Protein AF-A0A4U9RTH6-F1 (afdb_monomer_lite)

Foldseek 3Di:
DDPLVPVVPDPDFQFADDPPWPKDFAQVRLLVCLVVDPDCPQKAKEFEPPADCVRCVVVVVSCVVVVHHYHYDPFQVSVCVSVVHPDRTRMMMTRDPDRDRD

Sequence (102 aa):
MCLIKLSIINPGGIVMFKKDSKKIIGVKQSIKALKNLESLSYVQVYVARDAAEKVIKPLLELAQNNTLDVIYIPTMQELGEICNIDVGAAAALILENNIIDL

InterPro domains:
  IPR004038 Ribosomal protein eL8/eL30/eS12/Gadd45 [PF01248] (19-98)
  IPR029064 Ribosomal protein eL30-like superfamily [G3DSA:3.30.1330.30] (15-95)
  IPR029064 Ribosomal protein eL30-like superfamily [SSF55315] (16-101)

Structure (mmCIF, N/CA/C/O backbone):
data_AF-A0A4U9RTH6-F1
#
_entry.id   AF-A0A4U9RTH6-F1
#
loop_
_atom_site.group_PDB
_atom_site.id
_atom_site.type_symbol
_atom_site.label_atom_id
_atom_site.label_alt_id
_atom_site.label_comp_id
_atom_site.label_asym_id
_atom_site.label_entity_id
_atom_site.label_seq_id
_atom_site.pdbx_PDB_ins_code
_atom_site.Cartn_x
_atom_site.Cartn_y
_atom_site.Cartn_z
_atom_site.occupancy
_atom_site.B_iso_or_equiv
_atom_site.auth_seq_id
_atom_site.auth_comp_id
_atom_site.auth_asym_id
_atom_site.auth_atom_id
_atom_site.pdbx_PDB_model_num
ATOM 1 N N . MET A 1 1 ? -0.142 27.028 -4.166 1.00 31.02 1 MET A N 1
ATOM 2 C CA . MET A 1 1 ? -0.720 26.523 -5.428 1.00 31.02 1 MET A CA 1
ATOM 3 C C . MET A 1 1 ? -0.349 25.051 -5.507 1.00 31.02 1 MET A C 1
ATOM 5 O O . MET A 1 1 ? 0.798 24.736 -5.785 1.00 31.02 1 MET A O 1
ATOM 9 N N . CYS A 1 2 ? -1.247 24.173 -5.054 1.00 25.67 2 CYS A N 1
ATOM 10 C CA . CYS A 1 2 ? -0.977 22.744 -4.909 1.00 25.67 2 CYS A CA 1
ATOM 11 C C . CYS A 1 2 ? -0.974 22.124 -6.311 1.00 25.67 2 CYS A C 1
ATOM 13 O O . CYS A 1 2 ? -2.028 21.910 -6.905 1.00 25.67 2 CYS A O 1
ATOM 15 N N . LEU A 1 3 ? 0.219 21.953 -6.880 1.00 26.11 3 LEU A N 1
ATOM 16 C CA . LEU A 1 3 ? 0.410 21.219 -8.121 1.00 26.11 3 LEU A CA 1
ATOM 17 C C . LEU A 1 3 ? 0.263 19.742 -7.769 1.00 26.11 3 LEU A C 1
ATOM 19 O O . LEU A 1 3 ? 1.238 19.073 -7.449 1.00 26.11 3 LEU A O 1
ATOM 23 N N . ILE A 1 4 ? -0.979 19.261 -7.785 1.00 32.06 4 ILE A N 1
ATOM 24 C CA . ILE A 1 4 ? -1.276 17.842 -7.958 1.00 32.06 4 ILE A CA 1
ATOM 25 C C . ILE A 1 4 ? -0.551 17.463 -9.245 1.00 32.06 4 ILE A C 1
ATOM 27 O O . ILE A 1 4 ? -1.002 17.794 -10.345 1.00 32.06 4 ILE A O 1
ATOM 31 N N . LYS A 1 5 ? 0.633 16.865 -9.117 1.00 28.91 5 LYS A N 1
ATOM 32 C CA . LYS A 1 5 ? 1.340 16.267 -10.237 1.00 28.91 5 LYS A CA 1
ATOM 33 C C . LYS A 1 5 ? 0.557 14.998 -10.535 1.00 28.91 5 LYS A C 1
ATOM 35 O O . LYS A 1 5 ? 0.887 13.904 -10.103 1.00 28.91 5 LYS A O 1
ATOM 40 N N . LEU A 1 6 ? -0.577 15.187 -11.204 1.00 27.27 6 LEU A N 1
ATOM 41 C CA . LEU A 1 6 ? -1.343 14.124 -11.816 1.00 27.27 6 LEU A CA 1
ATOM 42 C C . LEU A 1 6 ? -0.486 13.660 -12.996 1.00 27.27 6 LEU A C 1
ATOM 44 O O . LEU A 1 6 ? -0.725 14.023 -14.144 1.00 27.27 6 LEU A O 1
ATOM 48 N N . SER A 1 7 ? 0.601 12.952 -12.689 1.00 28.50 7 SER A N 1
ATOM 49 C CA . SER A 1 7 ? 1.353 12.205 -13.678 1.00 28.50 7 SER A CA 1
ATOM 50 C C . SER A 1 7 ? 0.401 11.124 -14.145 1.00 28.50 7 SER A C 1
ATOM 52 O O . SER A 1 7 ? 0.139 10.131 -13.470 1.00 28.50 7 SER A O 1
ATOM 54 N N . ILE A 1 8 ? -0.213 11.435 -15.275 1.00 32.91 8 ILE A N 1
ATOM 55 C CA . ILE A 1 8 ? -1.012 10.566 -16.110 1.00 32.91 8 ILE A CA 1
ATOM 56 C C . ILE A 1 8 ? -0.084 9.401 -16.453 1.00 32.91 8 ILE A C 1
ATOM 58 O O . ILE A 1 8 ? 0.727 9.483 -17.370 1.00 32.91 8 ILE A O 1
ATOM 62 N N . ILE A 1 9 ? -0.114 8.357 -15.633 1.00 40.09 9 ILE A N 1
ATOM 63 C CA . ILE A 1 9 ? 0.561 7.099 -15.926 1.00 40.09 9 ILE A CA 1
ATOM 64 C C . ILE A 1 9 ? -0.039 6.576 -17.226 1.00 40.09 9 ILE A C 1
ATOM 66 O O . ILE A 1 9 ? -1.250 6.365 -17.330 1.00 40.09 9 ILE A O 1
ATOM 70 N N . ASN A 1 10 ? 0.828 6.456 -18.230 1.00 35.91 10 ASN A N 1
ATOM 71 C CA . ASN A 1 10 ? 0.539 5.844 -19.516 1.00 35.91 10 ASN A CA 1
ATOM 72 C C . ASN A 1 10 ? -0.258 4.545 -19.309 1.00 35.91 10 ASN A C 1
ATOM 74 O O . ASN A 1 10 ? 0.163 3.721 -18.496 1.00 35.91 10 ASN A O 1
ATOM 78 N N . PRO A 1 11 ? -1.344 4.299 -20.061 1.00 40.81 11 PRO A N 1
ATOM 79 C CA . PRO A 1 11 ? -2.142 3.073 -19.962 1.00 40.81 11 PRO A CA 1
ATOM 80 C C . PRO A 1 11 ? -1.425 1.819 -20.521 1.00 40.81 11 PRO A C 1
ATOM 82 O O . PRO A 1 11 ? -2.073 0.913 -21.029 1.00 40.81 11 PRO A O 1
ATOM 85 N N . GLY A 1 12 ? -0.091 1.767 -20.455 1.00 40.12 12 GLY A N 1
ATOM 86 C CA . GLY A 1 12 ? 0.727 0.674 -20.986 1.00 40.12 12 GLY A CA 1
ATOM 87 C C . GLY A 1 12 ? 2.205 0.701 -20.579 1.00 40.12 12 GLY A C 1
ATOM 88 O O . GLY A 1 12 ? 3.011 0.064 -21.249 1.00 40.12 12 GLY A O 1
ATOM 89 N N . GLY A 1 13 ? 2.585 1.449 -19.533 1.00 42.28 13 GLY A N 1
ATOM 90 C CA . GLY A 1 13 ? 3.944 1.383 -18.980 1.00 42.28 13 GLY A CA 1
ATOM 91 C C . GLY A 1 13 ? 4.087 0.164 -18.069 1.00 42.28 13 GLY A C 1
ATOM 92 O O . GLY A 1 13 ? 3.303 0.006 -17.134 1.00 42.28 13 GLY A O 1
ATOM 93 N N . ILE A 1 14 ? 5.063 -0.702 -18.336 1.00 45.59 14 ILE A N 1
ATOM 94 C CA . ILE A 1 14 ? 5.346 -1.865 -17.489 1.00 45.59 14 ILE A CA 1
ATOM 95 C C . ILE A 1 14 ? 6.136 -1.359 -16.282 1.00 45.59 14 ILE A C 1
ATOM 97 O O . ILE A 1 14 ? 7.342 -1.147 -16.364 1.00 45.59 14 ILE A O 1
ATOM 101 N N . VAL A 1 15 ? 5.466 -1.156 -15.149 1.00 55.19 15 VAL A N 1
ATOM 102 C CA . VAL A 1 15 ? 6.165 -0.863 -13.893 1.00 55.19 15 VAL A CA 1
ATOM 103 C C . VAL A 1 15 ? 6.708 -2.188 -13.349 1.00 55.19 15 VAL A C 1
ATOM 105 O O . VAL A 1 15 ? 5.975 -3.167 -13.232 1.00 55.19 15 VAL A O 1
ATOM 108 N N . MET A 1 16 ? 7.999 -2.255 -13.035 1.00 55.22 16 MET A N 1
ATOM 109 C CA . MET A 1 16 ? 8.621 -3.435 -12.425 1.00 55.22 16 MET A CA 1
ATOM 110 C C . MET A 1 16 ? 9.343 -3.022 -11.150 1.00 55.22 16 MET A C 1
ATOM 112 O O . MET A 1 16 ? 10.264 -2.209 -11.177 1.00 55.22 16 MET A O 1
ATOM 116 N N . PHE A 1 17 ? 8.950 -3.609 -10.019 1.00 65.25 17 PHE A N 1
ATOM 117 C CA . PHE A 1 17 ? 9.633 -3.361 -8.753 1.00 65.25 17 PHE A CA 1
ATOM 118 C C . PHE A 1 17 ? 10.835 -4.291 -8.594 1.00 65.25 17 PHE A C 1
ATOM 120 O O . PHE A 1 17 ? 10.763 -5.494 -8.862 1.00 65.25 17 PHE A O 1
ATOM 127 N N . LYS A 1 18 ? 11.957 -3.740 -8.127 1.00 57.53 18 LYS A N 1
ATOM 128 C CA . LYS A 1 18 ? 13.178 -4.512 -7.896 1.00 57.53 18 LYS A CA 1
ATOM 129 C C . LYS A 1 18 ? 12.971 -5.486 -6.724 1.00 57.53 18 LYS A C 1
ATOM 131 O O . LYS A 1 18 ? 12.174 -5.269 -5.812 1.00 57.53 18 LYS A O 1
ATOM 136 N N . LYS A 1 19 ? 13.673 -6.621 -6.753 1.00 55.88 19 LYS A N 1
ATOM 137 C CA . LYS A 1 19 ? 13.507 -7.693 -5.753 1.00 55.88 19 LYS A CA 1
ATOM 138 C C . LYS A 1 19 ? 13.966 -7.288 -4.340 1.00 55.88 19 LYS A C 1
ATOM 140 O O . LYS A 1 19 ? 13.409 -7.787 -3.370 1.00 55.88 19 LYS A O 1
ATOM 145 N N . ASP A 1 20 ? 14.918 -6.360 -4.244 1.00 62.28 20 ASP A N 1
ATOM 146 C CA . ASP A 1 20 ? 15.497 -5.854 -2.987 1.00 62.28 20 ASP A CA 1
ATOM 147 C C . ASP A 1 20 ? 14.859 -4.547 -2.480 1.00 62.28 20 ASP A C 1
ATOM 149 O O . ASP A 1 20 ? 15.274 -4.006 -1.452 1.00 62.28 20 ASP A O 1
ATOM 153 N N . SER A 1 21 ? 13.833 -4.034 -3.165 1.00 67.44 21 SER A N 1
ATOM 154 C CA . SER A 1 21 ? 13.135 -2.822 -2.741 1.00 67.44 21 SER A CA 1
ATOM 155 C C . SER A 1 21 ? 12.414 -3.053 -1.416 1.00 67.44 21 SER A C 1
ATOM 157 O O . SER A 1 21 ? 11.663 -4.024 -1.263 1.00 67.44 21 SER A O 1
ATOM 159 N N . LYS A 1 22 ? 12.544 -2.116 -0.466 1.00 76.88 22 LYS A N 1
ATOM 160 C CA . LYS A 1 22 ? 11.683 -2.095 0.725 1.00 76.88 22 LYS A CA 1
ATOM 161 C C . LYS A 1 22 ? 10.259 -1.731 0.305 1.00 76.88 22 LYS A C 1
ATOM 163 O O . LYS A 1 22 ? 9.885 -0.564 0.250 1.00 76.88 22 LYS A O 1
ATOM 168 N N . LYS A 1 23 ? 9.459 -2.752 0.011 1.00 82.06 23 LYS A N 1
ATOM 169 C CA . LYS A 1 23 ? 8.039 -2.633 -0.324 1.00 82.06 23 LYS A CA 1
ATOM 170 C C . LYS A 1 23 ? 7.170 -3.185 0.795 1.00 82.06 23 LYS A C 1
ATOM 172 O O . LYS A 1 23 ? 7.501 -4.177 1.441 1.00 82.06 23 LYS A O 1
ATOM 177 N N . ILE A 1 24 ? 6.047 -2.527 1.026 1.00 86.62 24 ILE A N 1
ATOM 178 C CA . ILE A 1 24 ? 5.080 -2.865 2.060 1.00 86.62 24 ILE A CA 1
ATOM 179 C C . ILE A 1 24 ? 3.730 -3.024 1.382 1.00 86.62 24 ILE A C 1
ATOM 181 O O . ILE A 1 24 ? 3.117 -2.055 0.934 1.00 86.62 24 ILE A O 1
ATOM 185 N N . ILE A 1 25 ? 3.284 -4.272 1.299 1.00 87.38 25 ILE A N 1
ATOM 186 C CA . ILE A 1 25 ? 2.029 -4.638 0.654 1.00 87.38 25 ILE A CA 1
ATOM 187 C C . ILE A 1 25 ? 0.893 -4.608 1.679 1.00 87.38 25 ILE A C 1
ATOM 189 O O . ILE A 1 25 ? 1.005 -5.155 2.779 1.00 87.38 25 ILE A O 1
ATOM 193 N N . GLY A 1 26 ? -0.226 -4.005 1.284 1.00 85.81 26 GLY A N 1
ATOM 194 C CA . GLY A 1 26 ? -1.471 -3.996 2.037 1.00 85.81 26 GLY A CA 1
ATOM 195 C C . GLY A 1 26 ? -1.690 -2.714 2.835 1.00 85.81 26 GLY A C 1
ATOM 196 O O . GLY A 1 26 ? -0.841 -2.272 3.605 1.00 85.81 26 GLY A O 1
ATOM 197 N N . VAL A 1 27 ? -2.907 -2.176 2.734 1.00 88.62 27 VAL A N 1
ATOM 198 C CA . VAL A 1 27 ? -3.307 -0.882 3.314 1.00 88.62 27 VAL A CA 1
ATOM 199 C C . VAL A 1 27 ? -2.907 -0.733 4.783 1.00 88.62 27 VAL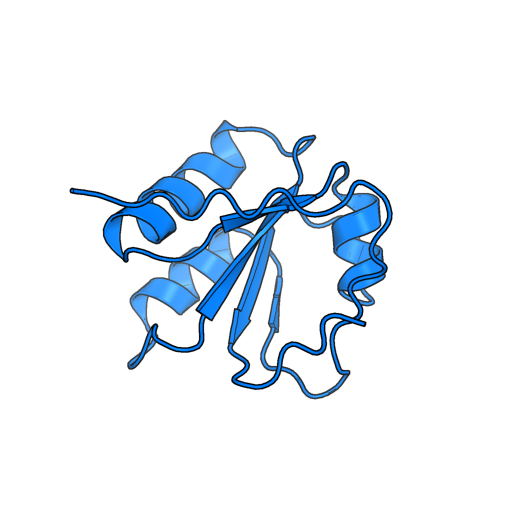 A C 1
ATOM 201 O O . VAL A 1 27 ? -2.295 0.264 5.157 1.00 88.62 27 VAL A O 1
ATOM 204 N N . LYS A 1 28 ? -3.231 -1.709 5.639 1.00 87.81 28 LYS A N 1
ATOM 205 C CA . LYS A 1 28 ? -2.943 -1.609 7.082 1.00 87.81 28 LYS A CA 1
ATOM 206 C C . LYS A 1 28 ? -1.443 -1.498 7.366 1.00 87.81 28 LYS A C 1
ATOM 208 O O . LYS A 1 28 ? -1.049 -0.753 8.263 1.00 87.81 28 LYS A O 1
ATOM 213 N N . GLN A 1 29 ? -0.623 -2.225 6.609 1.00 88.69 29 GLN A N 1
ATOM 214 C CA . GLN A 1 29 ? 0.828 -2.194 6.759 1.00 88.69 29 GLN A CA 1
ATOM 215 C C . GLN A 1 29 ? 1.397 -0.889 6.204 1.00 88.69 29 GLN A C 1
ATOM 217 O O . GLN A 1 29 ? 2.196 -0.250 6.882 1.00 88.69 29 GLN A O 1
ATOM 222 N N . SER A 1 30 ? 0.917 -0.436 5.043 1.00 89.12 30 SER A N 1
ATOM 223 C CA . SER A 1 30 ? 1.304 0.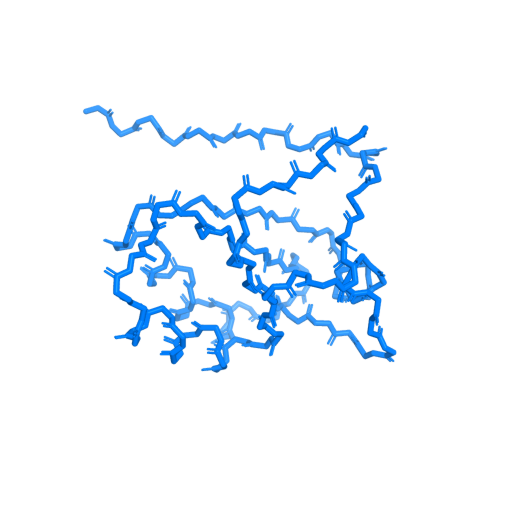846 4.446 1.00 89.12 30 SER A CA 1
ATOM 224 C C . SER A 1 30 ? 1.012 2.019 5.386 1.00 89.12 30 SER A C 1
ATOM 226 O O . SER A 1 30 ? 1.882 2.847 5.629 1.00 89.12 30 SER A O 1
ATOM 228 N N . ILE A 1 31 ? -0.174 2.048 6.004 1.00 89.62 31 ILE A N 1
ATOM 229 C CA . ILE A 1 31 ? -0.548 3.062 7.003 1.00 89.62 31 ILE A CA 1
ATOM 230 C C . ILE A 1 31 ? 0.401 3.036 8.202 1.00 89.62 31 ILE A C 1
ATOM 232 O O . ILE A 1 31 ? 0.853 4.084 8.664 1.00 89.62 31 ILE A O 1
ATOM 236 N N . LYS A 1 32 ? 0.686 1.843 8.737 1.00 88.62 32 LYS A N 1
ATOM 237 C CA . LYS A 1 32 ? 1.588 1.705 9.882 1.00 88.62 32 LYS A CA 1
ATOM 238 C C . LYS A 1 32 ? 2.993 2.175 9.516 1.00 88.62 32 LYS A C 1
ATOM 240 O O . LYS A 1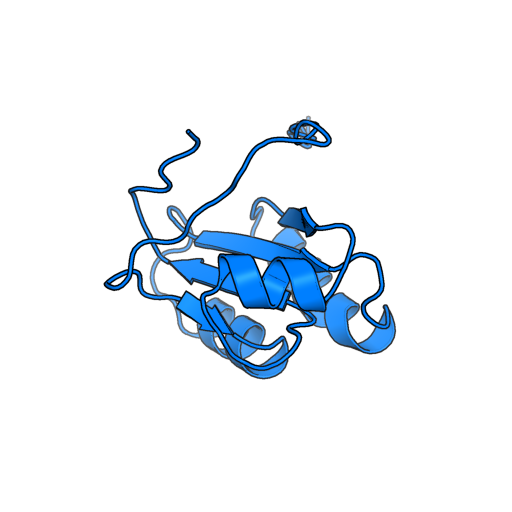 32 ? 3.598 2.895 10.300 1.00 88.62 32 LYS A O 1
ATOM 245 N N . ALA A 1 33 ? 3.481 1.817 8.336 1.00 87.31 33 ALA A N 1
ATOM 246 C CA . ALA A 1 33 ? 4.781 2.241 7.849 1.00 87.31 33 ALA A CA 1
ATOM 247 C C . ALA A 1 33 ? 4.866 3.760 7.706 1.00 87.31 33 ALA A C 1
ATOM 249 O O . ALA A 1 33 ? 5.742 4.355 8.313 1.00 87.31 33 ALA A O 1
ATOM 250 N N . LEU A 1 34 ? 3.905 4.392 7.025 1.00 85.94 34 LEU A N 1
ATOM 251 C CA . LEU A 1 34 ? 3.835 5.852 6.885 1.00 85.94 34 LEU A CA 1
ATOM 252 C C . LEU A 1 34 ? 3.916 6.590 8.221 1.00 85.94 34 LEU A C 1
ATOM 254 O O . LEU A 1 34 ? 4.575 7.616 8.314 1.00 85.94 34 LEU A O 1
ATOM 258 N N . LYS A 1 35 ? 3.293 6.047 9.270 1.00 85.94 35 LYS A N 1
ATOM 259 C CA . LYS A 1 35 ? 3.342 6.631 10.618 1.00 85.94 35 LYS A CA 1
ATOM 260 C C . LYS A 1 35 ? 4.666 6.417 11.358 1.00 85.94 35 LYS A C 1
ATOM 262 O O . LYS A 1 35 ? 4.929 7.146 12.304 1.00 85.94 35 LYS A O 1
ATOM 267 N N . ASN A 1 36 ? 5.437 5.389 11.002 1.00 84.75 36 ASN A N 1
ATOM 268 C CA . ASN A 1 36 ? 6.694 5.030 11.673 1.00 84.75 36 ASN A CA 1
ATOM 269 C C . ASN A 1 36 ? 7.940 5.416 10.860 1.00 84.75 36 ASN A C 1
ATOM 271 O O . ASN A 1 36 ? 9.053 5.221 11.336 1.00 84.75 36 ASN A O 1
ATOM 275 N N . LEU A 1 37 ? 7.776 5.904 9.631 1.00 79.94 37 LEU A N 1
ATOM 276 C CA . LEU A 1 37 ? 8.891 6.299 8.783 1.00 79.94 37 LEU A CA 1
ATOM 277 C C . LEU A 1 37 ? 9.481 7.621 9.256 1.00 79.94 37 LEU A C 1
ATOM 279 O O . LEU A 1 37 ? 8.764 8.593 9.465 1.00 79.94 37 LEU A O 1
ATOM 283 N N . GLU A 1 38 ? 10.806 7.656 9.364 1.00 74.50 38 GLU A N 1
ATOM 284 C CA . GLU A 1 38 ? 11.545 8.877 9.698 1.00 74.50 38 GLU A CA 1
ATOM 285 C C . GLU A 1 38 ? 11.596 9.858 8.519 1.00 74.50 38 GLU A C 1
ATOM 287 O O . GLU A 1 38 ? 11.685 11.066 8.719 1.00 74.50 38 GLU A O 1
ATOM 292 N N . SER A 1 39 ? 11.530 9.353 7.281 1.00 74.31 39 SER A N 1
ATOM 293 C CA . SER A 1 39 ? 11.560 10.170 6.070 1.00 74.31 39 SER A CA 1
ATOM 294 C C . SER A 1 39 ? 10.585 9.657 5.016 1.00 74.31 39 SER A C 1
ATOM 296 O O . SER A 1 39 ? 10.507 8.459 4.740 1.00 74.31 39 SER A O 1
ATOM 298 N N . LEU A 1 40 ? 9.858 10.601 4.423 1.00 77.12 40 LEU A N 1
ATOM 299 C CA . LEU A 1 40 ? 8.804 10.374 3.438 1.00 77.12 40 LEU A CA 1
ATOM 300 C C . LEU A 1 40 ? 9.224 10.771 2.010 1.00 77.12 40 LEU A C 1
ATOM 302 O O . LEU A 1 40 ? 8.473 10.554 1.068 1.00 77.12 40 LEU A O 1
ATOM 306 N N . SER A 1 41 ? 10.439 11.302 1.832 1.00 74.38 41 SER A N 1
ATOM 307 C CA . SER A 1 41 ? 10.929 11.861 0.560 1.00 74.38 41 SER A CA 1
ATOM 308 C C . SER A 1 41 ? 11.098 10.845 -0.575 1.00 74.38 41 SER A C 1
ATOM 310 O O . SER A 1 41 ? 11.233 11.242 -1.726 1.00 74.38 41 SER A O 1
ATOM 312 N N . TYR A 1 42 ? 11.112 9.549 -0.260 1.00 76.12 42 TYR A N 1
ATOM 313 C CA . TYR A 1 42 ? 11.343 8.450 -1.212 1.00 76.12 42 TYR A CA 1
ATOM 314 C C . TYR A 1 42 ? 10.194 7.437 -1.188 1.00 76.12 42 TYR A C 1
ATOM 316 O O . TYR A 1 42 ? 10.390 6.242 -1.416 1.00 76.12 42 TYR A O 1
ATOM 324 N N . VAL A 1 43 ? 9.012 7.902 -0.779 1.00 81.75 43 VAL A N 1
ATOM 325 C CA . VAL A 1 43 ? 7.855 7.053 -0.530 1.00 81.75 43 VAL A CA 1
ATOM 326 C C . VAL A 1 43 ? 6.835 7.244 -1.635 1.00 81.75 43 VAL A C 1
ATOM 328 O O . VAL A 1 43 ? 6.284 8.327 -1.802 1.00 81.75 43 VAL A O 1
ATOM 331 N N . GLN A 1 44 ? 6.545 6.160 -2.344 1.00 84.81 44 GLN A N 1
ATOM 332 C CA . GLN A 1 44 ? 5.548 6.131 -3.405 1.00 84.81 44 GLN A CA 1
ATOM 333 C C . GLN A 1 44 ? 4.381 5.235 -2.986 1.00 84.81 44 GLN A C 1
ATOM 335 O O . GLN A 1 44 ? 4.583 4.111 -2.510 1.00 84.81 44 GLN A O 1
ATOM 340 N N . VAL A 1 45 ? 3.154 5.727 -3.154 1.00 87.12 45 VAL A N 1
ATOM 341 C CA . VAL A 1 45 ? 1.934 4.989 -2.811 1.00 87.12 45 VAL A CA 1
ATOM 342 C C . VAL A 1 45 ? 1.282 4.492 -4.095 1.00 87.12 45 VAL A C 1
ATOM 344 O O . VAL A 1 45 ? 0.959 5.285 -4.969 1.00 87.12 45 VAL A O 1
ATOM 347 N N . TYR A 1 46 ? 1.035 3.192 -4.194 1.00 87.06 46 TYR A N 1
ATOM 348 C CA . TYR A 1 46 ? 0.317 2.571 -5.303 1.00 87.06 46 TYR A CA 1
ATOM 349 C C . TYR A 1 46 ? -1.019 2.022 -4.813 1.00 87.06 46 TYR A C 1
ATOM 351 O O . TYR A 1 46 ? -1.080 1.359 -3.776 1.00 87.06 46 TYR A O 1
ATOM 359 N N . VAL A 1 47 ? -2.093 2.285 -5.549 1.00 89.00 47 VAL A N 1
ATOM 360 C CA . VAL A 1 47 ? -3.462 1.913 -5.173 1.00 89.00 47 VAL A CA 1
ATOM 361 C C . VAL A 1 47 ? -4.176 1.318 -6.374 1.00 89.00 47 VAL A C 1
ATOM 363 O O . VAL A 1 47 ? -4.123 1.875 -7.464 1.00 89.00 47 VAL A O 1
ATOM 366 N N . ALA A 1 48 ? -4.865 0.198 -6.190 1.00 89.62 48 ALA A N 1
ATOM 367 C CA . ALA A 1 48 ? -5.671 -0.380 -7.257 1.00 89.62 48 ALA A CA 1
ATOM 368 C C . ALA A 1 48 ? -7.039 0.324 -7.359 1.00 89.62 48 ALA A C 1
ATOM 370 O O . ALA A 1 48 ? -7.647 0.659 -6.341 1.00 89.62 48 ALA A O 1
ATOM 371 N N . ARG A 1 49 ? -7.538 0.570 -8.576 1.00 87.25 49 ARG A N 1
ATOM 372 C CA . ARG A 1 49 ? -8.821 1.258 -8.823 1.00 87.25 49 ARG A CA 1
ATOM 373 C C . ARG A 1 49 ? -10.039 0.391 -8.513 1.00 87.25 49 ARG A C 1
ATOM 375 O O . ARG A 1 49 ? -11.081 0.925 -8.152 1.00 87.25 49 ARG A O 1
ATOM 382 N N . ASP A 1 50 ? -9.913 -0.923 -8.655 1.00 89.31 50 ASP A N 1
ATOM 383 C CA . ASP A 1 50 ? -10.927 -1.917 -8.281 1.00 89.31 50 ASP A CA 1
ATOM 384 C C . ASP A 1 50 ? -10.946 -2.217 -6.769 1.00 89.31 50 ASP A C 1
ATOM 386 O O . ASP A 1 50 ? -11.845 -2.908 -6.280 1.00 89.31 50 ASP A O 1
ATOM 390 N N . ALA A 1 51 ? -9.977 -1.701 -6.005 1.00 87.56 51 ALA A N 1
ATOM 391 C CA . ALA A 1 51 ? -9.955 -1.864 -4.564 1.00 87.56 51 ALA A CA 1
ATOM 392 C C . ALA A 1 51 ? -11.116 -1.106 -3.910 1.00 87.56 51 ALA A C 1
ATOM 394 O O . ALA A 1 51 ? -11.438 0.031 -4.252 1.00 87.56 51 ALA A O 1
ATOM 395 N N . ALA A 1 52 ? -11.723 -1.723 -2.897 1.00 88.44 52 ALA A N 1
ATOM 396 C CA . ALA A 1 52 ? -12.828 -1.107 -2.177 1.00 88.44 52 ALA A CA 1
ATOM 397 C C . ALA A 1 52 ? -12.395 0.223 -1.537 1.00 88.44 52 ALA A C 1
ATOM 399 O O . ALA A 1 52 ? -11.506 0.240 -0.684 1.00 88.44 52 ALA A O 1
ATOM 400 N N . GLU A 1 53 ? -13.084 1.318 -1.874 1.00 85.62 53 GLU A N 1
ATOM 401 C CA . GLU A 1 53 ? -12.733 2.671 -1.420 1.00 85.62 53 GLU A CA 1
ATOM 402 C C . GLU A 1 53 ? -12.602 2.754 0.106 1.00 85.62 53 GLU A C 1
ATOM 404 O O . GLU A 1 53 ? -11.623 3.277 0.620 1.00 85.62 53 GLU A O 1
ATOM 409 N N . LYS A 1 54 ? -13.513 2.117 0.853 1.00 87.56 54 LYS A N 1
ATOM 410 C CA . LYS A 1 54 ? -13.461 2.034 2.327 1.00 87.56 54 LYS A CA 1
ATOM 411 C C . LYS A 1 54 ? -12.145 1.467 2.880 1.00 87.56 54 LYS A C 1
ATOM 413 O O . LYS A 1 54 ? -11.791 1.743 4.022 1.00 87.56 54 LYS A O 1
ATOM 418 N N . VAL A 1 55 ? -1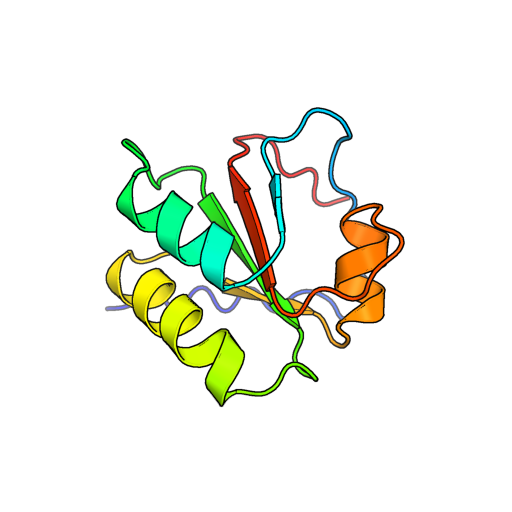1.459 0.633 2.099 1.00 87.81 55 VAL A N 1
ATOM 419 C CA . VAL A 1 55 ? -10.186 0.008 2.463 1.00 87.81 55 VAL A CA 1
ATOM 420 C C . VAL A 1 55 ? -9.036 0.954 2.135 1.00 87.81 55 VAL A C 1
ATOM 422 O O . VAL A 1 55 ? -8.177 1.152 2.982 1.00 87.81 55 VAL A O 1
ATOM 425 N N . ILE A 1 56 ? -9.031 1.582 0.959 1.00 89.94 56 ILE A N 1
ATOM 426 C CA . ILE A 1 56 ? -7.930 2.450 0.500 1.00 89.94 56 ILE A CA 1
ATOM 427 C C . ILE A 1 56 ? -8.012 3.889 1.032 1.00 89.94 56 ILE A C 1
ATOM 429 O O . ILE A 1 56 ? -6.982 4.536 1.191 1.00 89.94 56 ILE A O 1
ATOM 433 N N . LYS A 1 57 ? -9.206 4.377 1.384 1.00 90.31 57 LYS A N 1
ATOM 434 C CA . LYS A 1 57 ? -9.466 5.731 1.894 1.00 90.31 57 LYS A CA 1
ATOM 435 C C . LYS A 1 57 ? -8.526 6.171 3.025 1.00 90.31 57 LYS A C 1
ATOM 437 O O . LYS A 1 57 ? -7.898 7.213 2.865 1.00 90.31 57 LYS A O 1
ATOM 442 N N . PRO A 1 58 ? -8.333 5.404 4.117 1.00 90.38 58 PRO A N 1
ATOM 443 C CA . PRO A 1 58 ? -7.427 5.828 5.186 1.00 90.38 58 PRO A CA 1
ATOM 444 C C . PRO A 1 58 ? -5.959 5.926 4.737 1.00 90.38 58 PRO A C 1
ATOM 446 O O . PRO A 1 58 ? -5.194 6.695 5.314 1.00 90.38 58 PRO A O 1
ATOM 449 N N . LEU A 1 59 ? -5.550 5.163 3.716 1.00 88.94 59 LEU A N 1
ATOM 450 C CA . LEU A 1 59 ? -4.215 5.281 3.127 1.00 88.94 59 LEU A CA 1
ATOM 451 C C . LEU A 1 59 ? -4.110 6.523 2.234 1.00 88.94 59 LEU A C 1
ATOM 453 O O . LEU A 1 59 ? -3.111 7.227 2.316 1.00 88.94 59 LEU A O 1
ATOM 457 N N . LEU A 1 60 ? -5.137 6.809 1.428 1.00 89.31 60 LEU A N 1
ATOM 458 C CA . LEU A 1 60 ? -5.200 8.000 0.576 1.00 89.31 60 LEU A CA 1
ATOM 459 C C . LEU A 1 60 ? -5.175 9.291 1.394 1.00 89.31 60 LEU A C 1
ATOM 461 O O . LEU A 1 60 ? -4.409 10.194 1.081 1.00 89.31 60 LEU A O 1
ATOM 465 N N . GLU A 1 61 ? -5.964 9.362 2.465 1.00 90.62 61 GLU A N 1
ATOM 466 C CA . GLU A 1 61 ? -5.978 10.510 3.377 1.00 90.62 61 GLU A CA 1
ATOM 467 C C . GLU A 1 61 ? -4.602 10.718 4.020 1.00 90.62 61 GLU A C 1
ATOM 469 O O . GLU A 1 61 ? -4.106 11.841 4.092 1.00 90.62 61 GLU A O 1
ATOM 474 N N . LEU A 1 62 ? -3.939 9.637 4.445 1.00 88.69 62 LEU A N 1
ATOM 475 C CA . LEU A 1 62 ? -2.574 9.716 4.965 1.00 88.69 62 LEU A CA 1
ATOM 476 C C . LEU A 1 62 ? -1.575 10.165 3.905 1.00 88.69 62 LEU A C 1
ATOM 478 O O . LEU A 1 62 ? -0.734 11.005 4.207 1.00 88.69 62 LEU A O 1
ATOM 482 N N . ALA A 1 63 ? -1.660 9.634 2.690 1.00 87.19 63 ALA A N 1
ATOM 483 C CA . ALA A 1 63 ? -0.788 10.030 1.594 1.00 87.19 63 ALA A CA 1
ATOM 484 C C . ALA A 1 63 ? -0.945 11.524 1.279 1.00 87.19 63 ALA A C 1
ATOM 486 O O . ALA A 1 63 ? 0.045 12.245 1.237 1.00 87.19 63 ALA A O 1
ATOM 487 N N . GLN A 1 64 ? -2.184 12.010 1.178 1.00 86.88 64 GLN A N 1
ATOM 488 C CA . GLN A 1 64 ? -2.485 13.424 0.948 1.00 86.88 64 GLN A CA 1
ATOM 489 C C . GLN A 1 64 ? -1.978 14.320 2.081 1.00 86.88 64 GLN A C 1
ATOM 491 O O . GLN A 1 64 ? -1.315 15.319 1.812 1.00 86.88 64 GLN A O 1
ATOM 496 N N . ASN A 1 65 ? -2.216 13.944 3.342 1.00 87.94 65 ASN A N 1
ATOM 497 C CA . ASN A 1 65 ? -1.721 14.695 4.502 1.00 87.94 65 ASN A CA 1
ATOM 498 C C . ASN A 1 65 ? -0.190 14.790 4.530 1.00 87.94 65 ASN A C 1
ATOM 500 O O . ASN A 1 65 ? 0.363 15.775 5.009 1.00 87.94 65 ASN A O 1
ATOM 504 N N . ASN A 1 66 ? 0.491 13.774 4.002 1.00 83.50 66 ASN A N 1
ATOM 505 C CA . ASN A 1 66 ? 1.944 13.719 3.908 1.00 83.50 66 ASN A CA 1
ATOM 506 C C . ASN A 1 66 ? 2.489 14.240 2.565 1.00 83.50 66 ASN A C 1
ATOM 508 O O . ASN A 1 66 ? 3.689 14.153 2.330 1.00 83.50 66 ASN A O 1
ATOM 512 N N . THR A 1 67 ? 1.633 14.795 1.695 1.00 84.56 67 THR A N 1
ATOM 513 C CA . THR A 1 67 ? 1.993 15.270 0.342 1.00 84.56 67 THR A CA 1
ATOM 514 C C . THR A 1 67 ? 2.733 14.203 -0.481 1.00 84.56 67 THR A C 1
ATOM 516 O O . THR A 1 67 ? 3.697 14.490 -1.183 1.00 84.56 67 THR A O 1
ATOM 519 N N . LEU A 1 68 ? 2.297 12.948 -0.363 1.00 83.81 68 LEU A N 1
ATOM 520 C CA . LEU A 1 68 ? 2.856 11.818 -1.097 1.00 83.81 68 LEU A CA 1
ATOM 521 C C . LEU A 1 68 ? 2.162 11.625 -2.438 1.00 83.81 68 LEU A C 1
ATOM 523 O O . LEU A 1 68 ? 0.941 11.763 -2.551 1.00 83.81 68 LEU A O 1
ATOM 527 N N . ASP A 1 69 ? 2.943 11.207 -3.427 1.00 80.62 69 ASP A N 1
ATOM 528 C CA . ASP A 1 69 ? 2.431 10.851 -4.741 1.00 80.62 69 ASP A CA 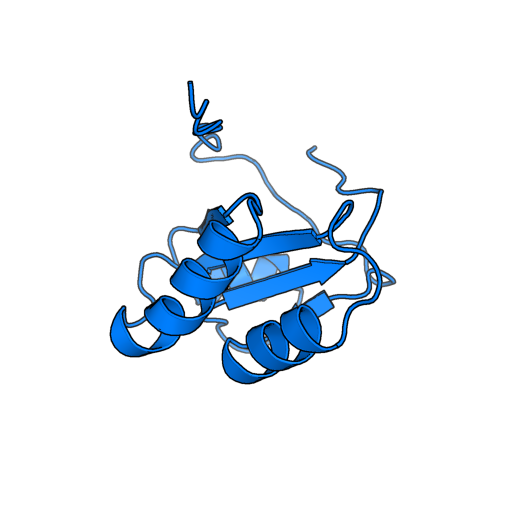1
ATOM 529 C C . ASP A 1 69 ? 1.713 9.495 -4.700 1.00 80.62 69 ASP A C 1
ATOM 531 O O . ASP A 1 69 ? 2.269 8.466 -4.290 1.00 80.62 69 ASP A O 1
ATOM 535 N N . VAL A 1 70 ? 0.458 9.506 -5.157 1.00 85.25 70 VAL A N 1
ATOM 536 C CA . VAL A 1 70 ? -0.399 8.323 -5.263 1.00 85.25 70 VAL A CA 1
ATOM 537 C C . VAL A 1 70 ? -0.580 7.941 -6.727 1.00 85.25 70 VAL A C 1
ATOM 539 O O . VAL A 1 70 ? -1.107 8.715 -7.525 1.00 85.25 70 VAL A O 1
ATOM 542 N N . ILE A 1 71 ? -0.202 6.712 -7.057 1.00 85.25 71 ILE A N 1
ATOM 543 C CA . ILE A 1 71 ? -0.294 6.118 -8.387 1.00 85.25 71 ILE A CA 1
ATOM 544 C C . ILE A 1 71 ? -1.429 5.093 -8.394 1.00 85.25 71 ILE A C 1
ATOM 546 O O . ILE A 1 71 ? -1.501 4.224 -7.526 1.00 85.25 71 ILE A O 1
ATOM 550 N N . TYR A 1 72 ? -2.320 5.181 -9.382 1.00 85.31 72 TYR A N 1
ATOM 551 C CA . TYR A 1 72 ? -3.485 4.303 -9.485 1.00 85.31 72 TYR A CA 1
ATOM 552 C C . TYR A 1 72 ? -3.319 3.231 -10.562 1.00 85.31 72 TYR A C 1
ATOM 554 O O . TYR A 1 72 ? -3.302 3.554 -11.745 1.00 85.31 72 TYR A O 1
ATOM 562 N N . ILE A 1 73 ? -3.304 1.964 -10.162 1.00 84.81 73 ILE A N 1
ATOM 563 C CA . ILE A 1 73 ? -3.261 0.804 -11.062 1.00 84.81 73 ILE A CA 1
ATOM 564 C C . ILE A 1 73 ? -4.692 0.322 -11.365 1.00 84.81 73 ILE A C 1
ATOM 566 O O . ILE A 1 73 ? -5.548 0.412 -10.484 1.00 84.81 73 ILE A O 1
ATOM 570 N N . PRO A 1 74 ? -5.007 -0.162 -12.580 1.00 83.88 74 PRO A N 1
ATOM 571 C CA . PRO A 1 74 ? -6.357 -0.601 -12.939 1.00 83.88 74 PRO A CA 1
ATOM 572 C C . PRO A 1 74 ? -6.934 -1.701 -12.040 1.00 83.88 74 PRO A C 1
ATOM 574 O O . PRO A 1 74 ? -8.093 -1.588 -11.638 1.00 83.88 74 PRO A O 1
ATOM 577 N N . THR A 1 75 ? -6.146 -2.731 -11.710 1.00 85.62 75 THR A N 1
ATOM 578 C CA . THR A 1 75 ? -6.632 -3.904 -10.961 1.00 85.62 75 THR A CA 1
ATOM 579 C C . THR A 1 75 ? -5.724 -4.317 -9.799 1.00 85.62 75 THR A C 1
ATOM 581 O O . THR A 1 75 ? -4.510 -4.099 -9.822 1.00 85.62 75 THR A O 1
ATOM 584 N N . MET A 1 76 ? -6.306 -4.959 -8.779 1.00 88.00 76 MET A N 1
ATOM 585 C CA . MET A 1 76 ? -5.582 -5.521 -7.631 1.00 88.00 76 MET A CA 1
ATOM 586 C C . MET A 1 76 ? -4.621 -6.638 -8.050 1.00 88.00 76 MET A C 1
ATOM 588 O O . MET A 1 76 ? -3.582 -6.823 -7.415 1.00 88.00 76 MET A O 1
ATOM 592 N N . GLN A 1 77 ? -4.980 -7.392 -9.094 1.00 86.38 77 GLN A N 1
ATOM 593 C CA . GLN A 1 77 ? -4.144 -8.447 -9.668 1.00 86.38 77 GLN A CA 1
ATOM 594 C C . GLN A 1 77 ? -2.888 -7.862 -10.300 1.00 86.38 77 GLN A C 1
ATOM 596 O O . GLN A 1 77 ? -1.791 -8.241 -9.910 1.00 86.38 77 GLN A O 1
ATOM 601 N N . GLU A 1 78 ? -3.048 -6.883 -11.187 1.00 86.00 78 GLU A N 1
ATOM 602 C CA . GLU A 1 78 ? -1.935 -6.213 -11.860 1.00 86.00 78 GLU A CA 1
ATOM 603 C C . GLU A 1 78 ? -0.992 -5.555 -10.845 1.00 86.00 78 GLU A C 1
ATOM 605 O O . GLU A 1 78 ? 0.222 -5.727 -10.922 1.00 86.00 78 GLU A O 1
ATOM 610 N N . LEU A 1 79 ? -1.533 -4.907 -9.802 1.00 84.75 79 LEU A N 1
ATOM 611 C CA . LEU A 1 79 ? -0.704 -4.374 -8.717 1.00 84.75 79 LEU A CA 1
ATOM 612 C C . LEU A 1 79 ? 0.109 -5.478 -8.016 1.00 84.75 79 LEU A C 1
ATOM 614 O O . LEU A 1 79 ? 1.268 -5.258 -7.662 1.00 84.75 79 LEU A O 1
ATOM 618 N N . GLY A 1 80 ? -0.491 -6.652 -7.807 1.00 84.62 80 GLY A N 1
ATOM 619 C CA . GLY A 1 80 ? 0.173 -7.819 -7.228 1.00 84.62 80 GLY A CA 1
ATOM 620 C C . GLY A 1 80 ? 1.270 -8.393 -8.128 1.00 84.62 80 GLY A C 1
ATOM 621 O O . GLY A 1 80 ? 2.377 -8.647 -7.657 1.00 84.62 80 GLY A O 1
ATOM 622 N N . GLU A 1 81 ? 1.015 -8.508 -9.429 1.00 83.69 81 GLU A N 1
ATOM 623 C CA . GLU A 1 81 ? 1.988 -8.994 -10.413 1.00 83.69 81 GLU A CA 1
ATOM 624 C C . GLU A 1 81 ? 3.207 -8.071 -10.516 1.00 83.69 81 GLU A C 1
ATOM 626 O O . GLU A 1 81 ? 4.346 -8.535 -10.425 1.00 83.69 81 GLU A O 1
ATOM 631 N N . ILE A 1 82 ? 2.978 -6.755 -10.581 1.00 79.31 82 ILE A N 1
ATOM 632 C CA . ILE A 1 82 ? 4.023 -5.718 -10.536 1.00 79.31 82 ILE A CA 1
ATOM 633 C C . ILE A 1 82 ? 4.817 -5.826 -9.218 1.00 79.31 82 ILE A C 1
ATOM 635 O O . ILE A 1 82 ? 6.049 -5.739 -9.199 1.00 79.31 82 ILE A O 1
ATOM 639 N N . CYS A 1 83 ? 4.124 -6.093 -8.102 1.00 75.88 83 CYS A N 1
ATOM 640 C CA . CYS A 1 83 ? 4.712 -6.391 -6.790 1.00 75.88 83 CYS A CA 1
ATOM 641 C C . CYS A 1 83 ? 5.394 -7.755 -6.686 1.00 75.88 83 CYS A C 1
ATOM 643 O O . CYS A 1 83 ? 6.080 -7.984 -5.683 1.00 75.88 83 CYS A O 1
ATOM 645 N N . ASN A 1 84 ? 5.292 -8.607 -7.705 1.00 76.00 84 ASN A N 1
ATOM 646 C CA . ASN A 1 84 ? 5.788 -9.977 -7.716 1.00 76.00 84 ASN A CA 1
ATOM 647 C C . ASN A 1 84 ? 5.266 -10.784 -6.509 1.00 76.00 84 ASN A C 1
ATOM 649 O O . ASN A 1 84 ? 6.030 -11.431 -5.794 1.00 76.00 84 ASN A O 1
ATOM 653 N N . ILE A 1 85 ? 3.966 -10.658 -6.229 1.00 77.31 85 ILE A N 1
ATOM 654 C CA . ILE A 1 85 ? 3.260 -11.401 -5.181 1.00 77.31 85 ILE A CA 1
ATOM 655 C C . ILE A 1 85 ? 2.138 -12.242 -5.800 1.00 77.31 85 ILE A C 1
ATOM 657 O O . ILE A 1 85 ? 1.428 -11.784 -6.687 1.00 77.31 85 ILE A O 1
ATOM 661 N N . ASP A 1 86 ? 1.927 -13.448 -5.276 1.00 74.50 86 ASP A N 1
ATOM 662 C CA . ASP A 1 86 ? 0.869 -14.375 -5.723 1.00 74.50 86 ASP A CA 1
ATOM 663 C C . ASP A 1 86 ? -0.554 -13.982 -5.270 1.00 74.50 86 ASP A C 1
ATOM 665 O O . ASP A 1 86 ? -1.510 -14.738 -5.445 1.00 74.50 86 ASP A O 1
ATOM 669 N N . VAL A 1 87 ? -0.726 -12.815 -4.642 1.00 77.31 87 VAL A N 1
ATOM 670 C CA . VAL A 1 87 ? -2.013 -12.353 -4.102 1.00 77.31 87 VAL A CA 1
ATOM 671 C C . VAL A 1 87 ? -2.326 -10.939 -4.577 1.00 77.31 87 VAL A C 1
ATOM 673 O O . VAL A 1 87 ? -1.451 -10.078 -4.609 1.00 77.31 87 VAL A O 1
ATOM 676 N N . GLY A 1 88 ? -3.592 -10.675 -4.912 1.00 82.50 88 GLY A N 1
ATOM 677 C CA . GLY A 1 88 ? -4.031 -9.336 -5.304 1.00 82.50 88 GLY A CA 1
ATOM 678 C C . GLY A 1 88 ? -3.835 -8.322 -4.172 1.00 82.50 88 GLY A C 1
ATOM 679 O O . GLY A 1 88 ? -4.197 -8.581 -3.020 1.00 82.50 88 GLY A O 1
ATOM 680 N N . ALA A 1 89 ? -3.280 -7.154 -4.494 1.00 84.88 89 ALA A N 1
ATOM 681 C CA . ALA A 1 89 ? -3.038 -6.084 -3.533 1.00 84.88 89 ALA A CA 1
ATOM 682 C C . ALA A 1 89 ? -3.975 -4.901 -3.781 1.00 84.88 89 ALA A C 1
ATOM 684 O O . ALA A 1 89 ? -4.025 -4.350 -4.872 1.00 84.88 89 ALA A O 1
ATOM 685 N N . ALA A 1 90 ? -4.674 -4.460 -2.734 1.00 88.75 90 ALA A N 1
ATOM 686 C CA . ALA A 1 90 ? -5.463 -3.225 -2.774 1.00 88.75 90 ALA A CA 1
ATOM 687 C C . ALA A 1 90 ? -4.578 -1.969 -2.812 1.00 88.75 90 ALA A C 1
ATOM 689 O O . ALA A 1 90 ? -4.931 -0.962 -3.422 1.00 88.75 90 ALA A O 1
ATOM 690 N N . ALA A 1 91 ? -3.436 -2.029 -2.129 1.00 89.06 91 ALA A N 1
ATOM 691 C CA . ALA A 1 91 ? -2.443 -0.971 -2.125 1.00 89.06 91 ALA A CA 1
ATOM 692 C C . ALA A 1 91 ? -1.052 -1.526 -1.814 1.00 89.06 91 ALA A C 1
ATOM 694 O O . ALA A 1 91 ? -0.919 -2.518 -1.087 1.00 89.06 91 ALA A O 1
ATOM 695 N N . ALA A 1 92 ? -0.032 -0.842 -2.314 1.00 87.75 92 ALA A N 1
ATOM 696 C CA . ALA A 1 92 ? 1.368 -1.110 -2.046 1.00 87.75 92 ALA A CA 1
ATOM 697 C C . ALA A 1 92 ? 2.098 0.205 -1.759 1.00 87.75 92 ALA A C 1
ATOM 699 O O . ALA A 1 92 ? 1.818 1.239 -2.356 1.00 87.75 92 ALA A O 1
ATOM 700 N N . LEU A 1 93 ? 3.030 0.165 -0.815 1.00 87.69 93 LEU A N 1
ATOM 701 C CA . LEU A 1 93 ? 3.886 1.287 -0.456 1.00 87.69 93 LEU A CA 1
ATOM 702 C C . LEU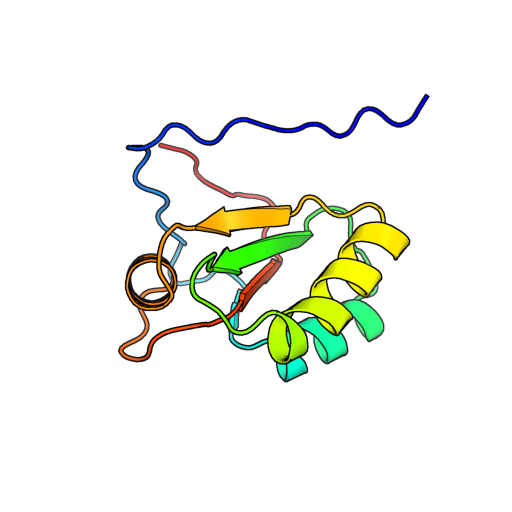 A 1 93 ? 5.322 0.911 -0.781 1.00 87.69 93 LEU A C 1
ATOM 704 O O . LEU A 1 93 ? 5.780 -0.149 -0.357 1.00 87.69 93 LEU A O 1
ATOM 708 N N . ILE A 1 94 ? 6.033 1.769 -1.496 1.00 83.75 94 ILE A N 1
ATOM 709 C CA . ILE A 1 94 ? 7.418 1.514 -1.883 1.00 83.75 94 ILE A CA 1
ATOM 710 C C . ILE A 1 94 ? 8.296 2.585 -1.274 1.00 83.75 94 ILE A C 1
ATOM 712 O O . ILE A 1 94 ? 8.028 3.774 -1.413 1.00 83.75 94 ILE A O 1
ATOM 716 N N . LEU A 1 95 ? 9.312 2.124 -0.556 1.00 80.38 95 LEU A N 1
ATOM 717 C CA . LEU A 1 95 ? 10.292 2.927 0.156 1.00 80.38 95 LEU A CA 1
ATOM 718 C C . LEU A 1 95 ? 11.620 2.780 -0.581 1.00 80.38 95 LEU A C 1
ATOM 720 O O . LEU A 1 95 ? 12.529 2.092 -0.112 1.00 80.38 95 LEU A O 1
ATOM 724 N N . GLU A 1 96 ? 11.707 3.334 -1.785 1.00 70.00 96 GLU A N 1
ATOM 725 C CA . GLU A 1 96 ? 12.893 3.177 -2.619 1.00 70.00 96 GLU A CA 1
ATOM 726 C C . GLU A 1 96 ? 13.233 4.469 -3.353 1.00 70.00 96 GLU A C 1
ATOM 728 O O . GLU A 1 96 ? 12.386 5.110 -3.962 1.00 70.00 96 GLU A O 1
ATOM 733 N N . ASN A 1 97 ? 14.518 4.819 -3.323 1.00 55.47 97 ASN A N 1
ATOM 734 C CA . ASN A 1 97 ? 15.076 5.993 -3.989 1.00 55.47 97 ASN A CA 1
ATOM 735 C C . ASN A 1 97 ? 15.455 5.720 -5.463 1.00 55.47 97 ASN A C 1
ATOM 737 O O . ASN A 1 97 ? 16.268 6.435 -6.039 1.00 55.47 97 ASN A O 1
ATOM 741 N N . ASN A 1 98 ? 14.967 4.621 -6.045 1.00 45.72 98 ASN A N 1
ATOM 742 C CA . ASN A 1 98 ? 15.371 4.146 -7.368 1.00 45.72 98 ASN A CA 1
ATOM 743 C C . ASN A 1 98 ? 14.229 3.363 -8.034 1.00 45.72 98 ASN A C 1
ATOM 745 O O . ASN A 1 98 ? 14.350 2.172 -8.319 1.00 45.72 98 ASN A O 1
ATOM 749 N N . ILE A 1 99 ? 13.086 4.027 -8.214 1.00 52.12 99 ILE A N 1
ATOM 750 C CA . ILE A 1 99 ? 12.002 3.500 -9.044 1.00 52.12 99 ILE A CA 1
ATOM 751 C C . ILE A 1 99 ? 12.491 3.560 -10.492 1.00 52.12 99 ILE A C 1
ATOM 753 O O . ILE A 1 99 ? 12.861 4.626 -10.980 1.00 52.12 99 ILE A O 1
ATOM 757 N N . ILE A 1 100 ? 12.568 2.402 -11.147 1.00 46.12 100 ILE A N 1
ATOM 758 C CA . ILE A 1 100 ? 12.961 2.304 -12.552 1.00 46.12 100 ILE A CA 1
ATOM 759 C C . ILE A 1 100 ? 11.666 2.330 -13.364 1.00 46.12 100 ILE A C 1
ATOM 761 O O . ILE A 1 100 ? 11.054 1.288 -13.591 1.00 46.12 100 ILE A O 1
ATOM 765 N N . ASP A 1 101 ? 11.219 3.522 -13.746 1.00 43.97 101 ASP A N 1
ATOM 766 C CA . ASP A 1 101 ? 10.232 3.666 -14.815 1.00 43.97 101 ASP A CA 1
ATOM 767 C C . ASP A 1 101 ? 10.947 3.329 -16.139 1.00 43.97 101 ASP A C 1
ATOM 769 O O . ASP A 1 101 ? 11.851 4.059 -16.555 1.00 43.97 101 ASP A O 1
ATOM 773 N N . LEU A 1 102 ? 10.619 2.180 -16.742 1.00 39.31 102 LEU A N 1
ATOM 774 C CA . LEU A 1 102 ? 11.162 1.700 -18.024 1.00 39.31 102 LEU A CA 1
ATOM 775 C C . LEU A 1 102 ? 10.194 1.976 -19.178 1.00 39.31 102 LEU A C 1
ATOM 777 O O . LEU A 1 102 ? 8.977 1.739 -19.004 1.00 39.31 102 LEU A O 1
#

Radius of gyration: 12.71 Å; chains: 1; bounding box: 29×41×33 Å

Organism: Hathewaya histolytica (NCBI:txid1498)

pLDDT: mean 73.77, std 19.58, range [25.67, 90.62]

Secondary structure (DSSP, 8-state):
----------TT--B---TTSEEEESHHHHHHHHHH-S--TTEEEEEETTS-HHHHHHHHHHHHHTT--EEEES-HHHHHHHTT-SS--SEEEEE-S---B-